Protein AF-A0A1G3CN08-F1 (afdb_monomer_lite)

pLDDT: mean 88.94, std 15.54, range [33.72, 98.69]

Radius of gyration: 19.72 Å; chains: 1; bounding box: 43×50×60 Å

Foldseek 3Di:
DCLVVCNVVVVVVVCVVVPAQEDEAEAPQQADLRLPPLVRGDDPVSVVSLVVVQVVQCPDPRHHHYHYVQVCLALNHQNQQFLPPDWDQDPQQFIGSYPRGQEGQDGCVVDPPVVSSVSQCPDPVRVDGHRHHLSNDPVSCVQAPVLDDSPDDTNDYPVCSVVSVPDPPPPPPPPDD

Secondary structure (DSSP, 8-state):
-TTTTTHHHHHHHHHHHTT-SEEEE------GGGTT--TTSPPHHHHHHHHHHHHHHHTSSS--EEEEHHHHTSTTS----BTTTB-EE-TT-BEESSTT--EES-BTTTS-HHHHHHHHHHSTTTSS--SS-GGG-HHHHHHHTTTS-TTPPSSEEHHHHTTTTSTTSSSSSS---

Structure (mmCIF, N/CA/C/O backbone):
data_AF-A0A1G3CN08-F1
#
_entry.id   AF-A0A1G3CN08-F1
#
loop_
_atom_site.group_PDB
_atom_site.id
_atom_site.type_symbol
_atom_site.label_atom_id
_atom_site.label_alt_id
_atom_site.label_comp_id
_atom_site.label_asym_id
_atom_site.label_entity_id
_atom_site.label_seq_id
_atom_site.pdbx_PDB_ins_code
_atom_site.Cartn_x
_atom_site.Cartn_y
_atom_site.Cartn_z
_atom_site.occupancy
_atom_site.B_iso_or_equiv
_atom_site.auth_seq_id
_atom_site.auth_comp_id
_atom_site.auth_asym_id
_atom_site.auth_atom_id
_atom_site.pdbx_PDB_model_num
ATOM 1 N N . MET A 1 1 ? -10.269 14.648 7.811 1.00 64.75 1 MET A N 1
ATOM 2 C CA . MET A 1 1 ? -10.076 13.186 7.665 1.00 64.75 1 MET A CA 1
ATOM 3 C C . MET A 1 1 ? -11.135 12.468 8.496 1.00 64.75 1 MET A C 1
ATOM 5 O O . MET A 1 1 ? -11.431 12.978 9.567 1.00 64.75 1 MET A O 1
ATOM 9 N N . SER A 1 2 ? -11.737 11.365 8.028 1.00 76.12 2 SER A N 1
ATOM 10 C CA . SER A 1 2 ? -12.923 10.739 8.666 1.00 76.12 2 SER A CA 1
ATOM 11 C C . SER A 1 2 ? -12.720 10.298 10.120 1.00 76.12 2 SER A C 1
ATOM 13 O O . SER A 1 2 ? -13.678 10.275 10.886 1.00 76.12 2 SER A O 1
ATOM 15 N N . ILE A 1 3 ? -11.479 9.987 10.504 1.00 85.19 3 ILE A N 1
ATOM 16 C CA . ILE A 1 3 ? -11.111 9.668 11.888 1.00 85.19 3 ILE A CA 1
ATOM 17 C C . ILE A 1 3 ? -11.282 10.879 12.821 1.00 85.19 3 ILE A C 1
ATOM 19 O O . ILE A 1 3 ? -11.894 10.765 13.874 1.00 85.19 3 ILE A O 1
ATOM 23 N N . LYS A 1 4 ? -10.896 12.079 12.364 1.00 83.81 4 LYS A N 1
ATOM 24 C CA . LYS A 1 4 ? -10.997 13.336 13.128 1.00 83.81 4 LYS A CA 1
ATOM 25 C C . LYS A 1 4 ? -12.430 13.834 13.319 1.00 83.81 4 LYS A C 1
ATOM 27 O O . LYS A 1 4 ? -12.660 14.739 14.107 1.00 83.81 4 LYS A O 1
ATOM 32 N N . THR A 1 5 ? -13.381 13.304 12.551 1.00 88.88 5 THR A N 1
ATOM 33 C CA . THR A 1 5 ? -14.785 13.742 12.571 1.00 88.88 5 THR A CA 1
ATOM 34 C C . THR A 1 5 ? -15.713 12.733 13.247 1.00 88.88 5 THR A C 1
ATOM 36 O O . THR A 1 5 ? -16.928 12.861 13.123 1.00 88.88 5 THR A O 1
ATOM 39 N N . GLY A 1 6 ? -15.170 11.696 13.901 1.00 89.19 6 GLY A N 1
ATOM 40 C CA . GLY A 1 6 ? -15.951 10.649 14.580 1.00 89.19 6 GLY A CA 1
ATOM 41 C C . GLY A 1 6 ? -16.729 9.717 13.640 1.00 89.19 6 GLY A C 1
ATOM 42 O O . GLY A 1 6 ? -17.421 8.803 14.085 1.00 89.19 6 GLY A O 1
ATOM 43 N N . LYS A 1 7 ? -16.616 9.900 12.315 1.00 93.12 7 LYS A N 1
ATOM 44 C CA . LYS A 1 7 ? -17.352 9.091 11.328 1.00 93.12 7 LYS A CA 1
ATOM 45 C C . LYS A 1 7 ? -16.931 7.623 11.353 1.00 93.12 7 LYS A C 1
ATOM 47 O O . LYS A 1 7 ? -17.771 6.761 11.124 1.00 93.12 7 LYS A O 1
ATOM 52 N N . VAL A 1 8 ? -15.656 7.347 11.641 1.00 93.62 8 VAL A N 1
ATOM 53 C CA . VAL A 1 8 ? -15.143 5.975 11.787 1.00 93.62 8 VAL A CA 1
ATOM 54 C C . VAL A 1 8 ? -15.870 5.254 12.919 1.00 93.62 8 VAL A C 1
ATOM 56 O O . VAL A 1 8 ? -16.425 4.186 12.700 1.00 93.62 8 VAL A O 1
ATOM 59 N N . GLU A 1 9 ? -15.949 5.856 14.105 1.00 92.94 9 GLU A N 1
ATOM 60 C CA . GLU A 1 9 ? -16.604 5.236 15.262 1.00 92.94 9 GLU A CA 1
ATOM 61 C C . GLU A 1 9 ? -18.102 5.024 15.034 1.00 92.94 9 GLU A C 1
ATOM 63 O O . GLU A 1 9 ? -18.637 3.993 15.434 1.00 92.94 9 GLU A O 1
ATOM 68 N N . LYS A 1 10 ? -18.767 5.957 14.336 1.00 95.19 10 LYS A N 1
ATOM 69 C CA . LYS A 1 10 ? -20.171 5.794 13.938 1.00 95.19 10 LYS A CA 1
ATOM 70 C C . LYS A 1 10 ? -20.372 4.567 13.042 1.00 95.19 10 LYS A C 1
ATOM 72 O O . LYS A 1 10 ? -21.327 3.828 13.251 1.00 95.19 10 LYS A O 1
ATOM 77 N N . LEU A 1 11 ? -19.487 4.341 12.067 1.00 95.56 11 LEU A N 1
ATOM 78 C CA . LEU A 1 11 ? -19.548 3.160 11.196 1.00 95.56 11 LEU A CA 1
ATOM 79 C C . LEU A 1 11 ? -19.259 1.867 11.962 1.00 95.56 11 LEU A C 1
ATOM 81 O O . LEU A 1 11 ? -19.950 0.877 11.751 1.00 95.56 11 LEU A O 1
ATOM 85 N N . LEU A 1 12 ? -18.287 1.884 12.877 1.00 95.12 12 LEU A N 1
ATOM 86 C CA . LEU A 1 12 ? -17.979 0.722 13.713 1.00 95.12 12 LEU A CA 1
ATOM 87 C C . LEU A 1 12 ? -19.146 0.351 14.634 1.00 95.12 12 LEU A C 1
ATOM 89 O O . LEU A 1 12 ? -19.451 -0.828 14.777 1.00 95.12 12 LEU A O 1
ATOM 93 N N . LYS A 1 13 ? -19.849 1.343 15.190 1.00 94.19 13 LYS A N 1
ATOM 94 C CA . LYS A 1 13 ? -21.062 1.105 15.977 1.00 94.19 13 LYS A CA 1
ATOM 95 C C . LYS A 1 13 ? -22.151 0.431 15.139 1.00 94.19 13 LYS A C 1
ATOM 97 O O . LYS A 1 13 ? -22.715 -0.560 15.580 1.00 94.19 13 LYS A O 1
ATOM 102 N N . ILE A 1 14 ? -22.392 0.923 13.920 1.00 96.19 14 ILE A N 1
ATOM 103 C CA . ILE A 1 14 ? -23.353 0.302 12.994 1.00 96.19 14 ILE A CA 1
ATOM 104 C C . ILE A 1 14 ? -22.946 -1.145 12.691 1.00 96.19 14 ILE A C 1
ATOM 106 O O . ILE A 1 14 ? -23.784 -2.035 12.751 1.00 96.19 14 ILE A O 1
ATOM 110 N N . ALA A 1 15 ? -21.668 -1.403 12.399 1.00 95.69 15 ALA A N 1
ATOM 111 C CA . ALA A 1 15 ? -21.188 -2.759 12.131 1.00 95.69 15 ALA A CA 1
ATOM 112 C C . ALA A 1 15 ? -21.399 -3.695 13.337 1.00 95.69 15 ALA A C 1
ATOM 114 O O . ALA A 1 15 ? -21.879 -4.813 13.172 1.00 95.69 15 ALA A O 1
ATOM 115 N N . GLN A 1 16 ? -21.127 -3.220 14.554 1.00 93.81 16 GLN A N 1
ATOM 116 C CA . GLN A 1 16 ? -21.365 -3.995 15.772 1.00 93.81 16 GLN A CA 1
ATOM 117 C C . GLN A 1 16 ? -22.862 -4.282 15.984 1.00 93.81 16 GLN A C 1
ATOM 119 O O . GLN A 1 16 ? -23.228 -5.416 16.278 1.00 93.81 16 GLN A O 1
ATOM 124 N N . GLU A 1 17 ? -23.735 -3.288 15.784 1.00 94.81 17 GLU A N 1
ATOM 125 C CA . GLU A 1 17 ? -25.197 -3.436 15.896 1.00 94.81 17 GLU A CA 1
ATOM 126 C C . GLU A 1 17 ? -25.780 -4.407 14.858 1.00 94.81 17 GLU A C 1
ATOM 128 O O . GLU A 1 17 ? -26.762 -5.089 15.135 1.00 94.81 17 GLU A O 1
ATOM 133 N N . GLN A 1 18 ? -25.168 -4.492 13.675 1.00 96.25 18 GLN A N 1
ATOM 134 C CA . GLN A 1 18 ? -25.555 -5.421 12.609 1.00 96.25 18 GLN A CA 1
ATOM 135 C C . GLN A 1 18 ? -24.929 -6.820 12.766 1.00 96.25 18 GLN A C 1
ATOM 137 O O . GLN A 1 18 ? -25.153 -7.686 11.924 1.00 96.25 18 GLN A O 1
ATOM 142 N N . GLY A 1 19 ? -24.146 -7.058 13.824 1.00 94.69 19 GLY A N 1
ATOM 143 C CA . GLY A 1 19 ? -23.573 -8.371 14.120 1.00 94.69 19 GLY A CA 1
ATOM 144 C C . GLY A 1 19 ? -22.368 -8.759 13.258 1.00 94.69 19 GLY A C 1
ATOM 145 O O . GLY A 1 19 ? -22.083 -9.948 13.116 1.00 94.69 19 GLY A O 1
ATOM 146 N N . PHE A 1 20 ? -21.643 -7.794 12.681 1.00 95.56 20 PHE A N 1
ATOM 147 C CA . PHE A 1 20 ? -20.389 -8.090 11.984 1.00 95.56 20 PHE A CA 1
ATOM 148 C C . PHE A 1 20 ? -19.345 -8.635 12.967 1.00 95.56 20 PHE A C 1
ATOM 150 O O . PHE A 1 20 ? -19.137 -8.081 14.045 1.00 95.56 20 PHE A O 1
ATOM 157 N N . SER A 1 21 ? -18.646 -9.701 12.575 1.00 93.19 21 SER A N 1
ATOM 158 C CA . SER A 1 21 ? -17.558 -10.269 13.383 1.00 93.19 21 SER A CA 1
ATOM 159 C C . SER A 1 21 ? -16.271 -9.445 13.289 1.00 93.19 21 SER A C 1
ATOM 161 O O . SER A 1 21 ? -15.501 -9.388 14.247 1.00 93.19 21 SER A O 1
ATOM 163 N N . GLU A 1 22 ? -16.039 -8.796 12.144 1.00 95.12 22 GLU A N 1
ATOM 164 C CA . GLU A 1 22 ? -14.821 -8.038 11.872 1.00 95.12 22 GLU A CA 1
ATOM 165 C C . GLU A 1 22 ? -15.073 -6.841 10.943 1.00 95.12 22 GLU A C 1
ATOM 167 O O . GLU A 1 22 ? -15.882 -6.904 10.017 1.00 95.12 22 GLU A O 1
ATOM 172 N N . VAL A 1 23 ? -14.317 -5.763 11.162 1.00 96.44 23 VAL A N 1
ATOM 173 C CA . VAL A 1 23 ? -14.146 -4.641 10.241 1.00 96.44 23 VAL A CA 1
ATOM 174 C C . VAL A 1 23 ? -12.657 -4.425 9.962 1.00 96.44 23 VAL A C 1
ATOM 176 O O . VAL A 1 23 ? -11.877 -4.114 10.865 1.00 96.44 23 VAL A O 1
ATOM 179 N N . THR A 1 24 ? -12.270 -4.506 8.686 1.00 95.75 24 THR A N 1
ATOM 180 C CA . THR A 1 24 ? -10.945 -4.076 8.220 1.00 95.75 24 THR A CA 1
ATOM 181 C C . THR A 1 24 ? -10.996 -2.621 7.748 1.00 95.75 24 THR A C 1
ATOM 183 O O . THR A 1 24 ? -11.849 -2.239 6.947 1.00 95.75 24 THR A O 1
ATOM 186 N N . ILE A 1 25 ? -10.061 -1.799 8.225 1.00 94.56 25 ILE A N 1
ATOM 187 C CA . ILE A 1 25 ? -9.937 -0.382 7.878 1.00 94.56 25 ILE A CA 1
ATOM 188 C C . ILE A 1 25 ? -8.673 -0.182 7.046 1.00 94.56 25 ILE A C 1
ATOM 190 O O . ILE A 1 25 ? -7.554 -0.372 7.530 1.00 94.56 25 ILE A O 1
ATOM 194 N N . PHE A 1 26 ? -8.862 0.249 5.800 1.00 92.69 26 PHE A N 1
ATOM 195 C CA . PHE A 1 26 ? -7.774 0.611 4.899 1.00 92.69 26 PHE A CA 1
ATOM 196 C C . PHE A 1 26 ? -7.414 2.091 5.008 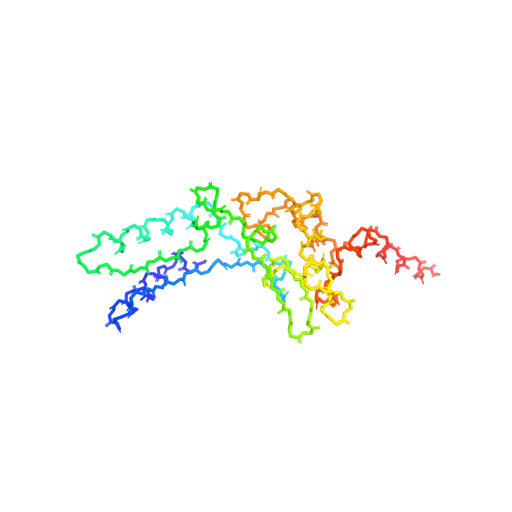1.00 92.69 26 PHE A C 1
ATOM 198 O O . PHE A 1 26 ? -8.273 2.969 5.131 1.00 92.69 26 PHE A O 1
ATOM 205 N N . ASP A 1 27 ? -6.116 2.359 4.914 1.00 91.12 27 ASP A N 1
ATOM 206 C CA . ASP A 1 27 ? -5.584 3.709 4.803 1.00 91.12 27 ASP A CA 1
ATOM 207 C C . ASP A 1 27 ? -5.960 4.326 3.452 1.00 91.12 27 ASP A C 1
ATOM 209 O O . ASP A 1 27 ? -6.138 3.634 2.449 1.00 91.12 27 ASP A O 1
ATOM 213 N N . CYS A 1 28 ? -5.980 5.657 3.389 1.00 90.94 28 CYS A N 1
ATOM 214 C CA . CYS A 1 28 ? -6.007 6.343 2.104 1.00 90.94 28 CYS A CA 1
ATOM 215 C C . CYS A 1 28 ? -4.601 6.303 1.485 1.00 90.94 28 CYS A C 1
ATOM 217 O O . CYS A 1 28 ? -3.762 7.163 1.758 1.00 90.94 28 CYS A O 1
ATOM 219 N N . ILE A 1 29 ? -4.331 5.261 0.696 1.00 94.31 29 ILE A N 1
ATOM 220 C CA . ILE A 1 29 ? -3.055 5.072 -0.000 1.00 94.31 29 ILE A CA 1
ATOM 221 C C . ILE A 1 29 ? -3.102 5.810 -1.349 1.00 94.31 29 ILE A C 1
ATOM 223 O O . ILE A 1 29 ? -3.959 5.483 -2.179 1.00 94.31 29 ILE A O 1
ATOM 227 N N . PRO A 1 30 ? -2.193 6.773 -1.614 1.00 95.12 30 PRO A N 1
ATOM 228 C CA . PRO A 1 30 ? -2.158 7.476 -2.892 1.00 95.12 30 PRO A CA 1
ATOM 229 C C . PRO A 1 30 ? -1.923 6.518 -4.058 1.00 95.12 30 PRO A C 1
ATOM 231 O O . PRO A 1 30 ? -0.854 5.924 -4.188 1.00 95.12 30 PRO A O 1
ATOM 234 N N . SER A 1 31 ? -2.945 6.350 -4.890 1.00 94.44 31 SER A N 1
ATOM 235 C CA . SER A 1 31 ? -2.973 5.385 -5.990 1.00 94.44 31 SER A CA 1
ATOM 236 C C . SER A 1 31 ? -4.002 5.803 -7.049 1.00 94.44 31 SER A C 1
ATOM 238 O O . SER A 1 31 ? -4.846 6.675 -6.812 1.00 94.44 31 SER A O 1
ATOM 240 N N . GLY A 1 32 ? -3.917 5.217 -8.248 1.00 92.25 32 GLY A N 1
ATOM 241 C CA . GLY A 1 32 ? -4.837 5.502 -9.355 1.00 92.25 32 GLY A CA 1
ATOM 242 C C . GLY A 1 32 ? -4.909 6.994 -9.711 1.00 92.25 32 GLY A C 1
ATOM 243 O O . GLY A 1 32 ? -3.892 7.677 -9.784 1.00 92.25 32 GLY A O 1
ATOM 244 N N . ARG A 1 33 ? -6.123 7.535 -9.884 1.00 92.06 33 ARG A N 1
ATOM 245 C CA . ARG A 1 33 ? -6.338 8.972 -10.183 1.00 92.06 33 ARG A CA 1
ATOM 246 C C . ARG A 1 33 ? -5.851 9.918 -9.076 1.00 92.06 33 ARG A C 1
ATOM 248 O O . ARG A 1 33 ? -5.702 11.109 -9.312 1.00 92.06 33 ARG A O 1
ATOM 255 N N . PHE A 1 34 ? -5.615 9.389 -7.880 1.00 92.06 34 PHE A N 1
ATOM 256 C CA . PHE A 1 34 ? -5.163 10.114 -6.696 1.00 92.06 34 PHE A CA 1
ATOM 257 C C . PHE A 1 34 ? -3.664 9.858 -6.407 1.00 92.06 34 PHE A C 1
ATOM 259 O O . PHE A 1 34 ? -3.149 10.246 -5.366 1.00 92.06 34 PHE A O 1
ATOM 266 N N . LEU A 1 35 ? -2.919 9.238 -7.335 1.00 94.94 35 LEU A N 1
ATOM 267 C CA . LEU A 1 35 ? -1.527 8.800 -7.135 1.00 94.94 35 LEU A CA 1
ATOM 268 C C . LEU A 1 35 ? -0.569 9.899 -6.635 1.00 94.94 35 LEU A C 1
ATOM 270 O O . LEU A 1 35 ? 0.323 9.625 -5.824 1.00 94.94 35 LEU A O 1
ATOM 274 N N . LYS A 1 36 ? -0.743 11.132 -7.122 1.00 94.00 36 LYS A N 1
ATOM 275 C CA . LYS A 1 36 ? 0.112 12.288 -6.800 1.00 94.00 36 LYS A CA 1
ATOM 276 C C . LYS A 1 36 ? -0.363 13.091 -5.587 1.00 94.00 36 LYS A C 1
ATOM 278 O O . LYS A 1 36 ? 0.390 13.920 -5.091 1.00 94.00 36 LYS A O 1
ATOM 283 N N . ASP A 1 37 ? -1.583 12.869 -5.110 1.00 94.62 37 ASP A N 1
ATOM 284 C CA . ASP A 1 37 ? -2.116 13.604 -3.968 1.00 94.62 37 ASP A CA 1
ATOM 285 C C . ASP A 1 37 ? -1.799 12.841 -2.675 1.00 94.62 37 ASP A C 1
ATOM 287 O O . ASP A 1 37 ? -2.299 11.752 -2.410 1.00 94.62 37 ASP A O 1
ATOM 291 N N . THR A 1 38 ? -0.923 13.414 -1.855 1.00 94.75 38 THR A N 1
ATOM 292 C CA . THR A 1 38 ? -0.513 12.845 -0.565 1.00 94.75 38 THR A CA 1
ATOM 293 C C . THR A 1 38 ? -1.231 13.488 0.620 1.00 94.75 38 THR A C 1
ATOM 295 O O . THR A 1 38 ? -0.975 13.111 1.763 1.00 94.75 38 THR A O 1
ATOM 298 N N . SER A 1 39 ? -2.154 14.429 0.387 1.00 93.81 39 SER A N 1
ATOM 299 C CA . SER A 1 39 ? -2.828 15.216 1.435 1.00 93.81 39 SER A CA 1
ATOM 300 C C . SER A 1 39 ? -3.692 14.379 2.382 1.00 93.81 39 SER A C 1
ATOM 302 O O . SER A 1 39 ? -4.082 14.843 3.454 1.00 93.81 39 SER A O 1
ATOM 304 N N . LYS A 1 40 ? -4.019 13.144 1.983 1.00 91.75 40 LYS A N 1
ATOM 305 C CA . LYS A 1 40 ? -4.856 12.207 2.746 1.00 91.75 40 LYS A CA 1
ATOM 306 C C . LYS A 1 40 ? -4.069 11.081 3.406 1.00 91.75 40 LYS A C 1
ATOM 308 O O . LYS A 1 40 ? -4.688 10.239 4.054 1.00 91.75 40 LYS A O 1
ATOM 313 N N . ILE A 1 41 ? -2.742 11.058 3.272 1.00 93.31 41 ILE A N 1
ATOM 314 C CA . ILE A 1 41 ? -1.917 10.129 4.044 1.00 93.31 41 ILE A CA 1
ATOM 315 C C . ILE A 1 41 ? -2.134 10.432 5.529 1.00 93.31 41 ILE A C 1
ATOM 317 O O . ILE A 1 41 ? -2.095 11.587 5.955 1.00 93.31 41 ILE A O 1
ATOM 321 N N . LEU A 1 42 ? -2.372 9.385 6.321 1.00 92.31 42 LEU A N 1
ATOM 322 C CA . LEU A 1 42 ? -2.558 9.511 7.764 1.00 92.31 42 LEU A CA 1
ATOM 323 C C . LEU A 1 42 ? -1.350 10.204 8.402 1.00 92.31 42 LEU A C 1
ATOM 325 O O . LEU A 1 42 ? -0.199 9.920 8.057 1.00 92.31 42 LEU A O 1
ATOM 329 N N . THR A 1 43 ? -1.595 11.047 9.398 1.00 92.06 43 TH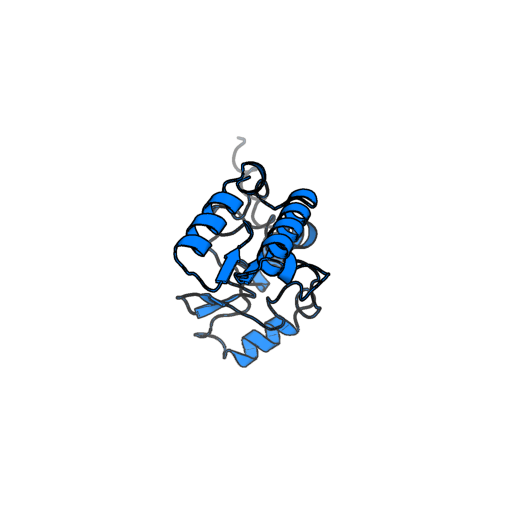R A N 1
ATOM 330 C CA . THR A 1 43 ? -0.539 11.564 10.278 1.00 92.06 43 THR A CA 1
ATOM 331 C C . THR A 1 43 ? -0.189 10.545 11.368 1.00 92.06 43 THR A C 1
ATOM 333 O O . THR A 1 43 ? -0.849 9.513 11.526 1.00 92.06 43 THR A O 1
ATOM 336 N N . ALA A 1 44 ? 0.872 10.799 12.138 1.00 90.19 44 ALA A N 1
ATOM 337 C CA . ALA A 1 44 ? 1.185 9.978 13.309 1.00 90.19 44 ALA A CA 1
ATOM 338 C C . ALA A 1 44 ? 0.052 10.014 14.351 1.00 90.19 44 ALA A C 1
ATOM 340 O O . ALA A 1 44 ? -0.240 8.997 14.974 1.00 90.19 44 ALA A O 1
ATOM 341 N N . GLU A 1 45 ? -0.612 11.163 14.494 1.00 92.25 45 GLU A N 1
ATOM 342 C CA . GLU A 1 45 ? -1.722 11.334 15.430 1.00 92.25 45 GLU A CA 1
ATOM 343 C C . GLU A 1 45 ? -2.966 10.561 14.987 1.00 92.25 45 GLU A C 1
ATOM 345 O O . GLU A 1 45 ? -3.565 9.847 15.786 1.00 92.25 45 GLU A O 1
ATOM 350 N N . ASP A 1 46 ? -3.287 10.584 13.689 1.00 92.75 46 ASP A N 1
ATOM 351 C CA . ASP A 1 46 ? -4.393 9.781 13.157 1.00 92.75 46 ASP A CA 1
ATOM 352 C C . ASP A 1 46 ? -4.176 8.278 13.422 1.00 92.75 46 ASP A C 1
ATOM 354 O O . ASP A 1 46 ? -5.100 7.568 13.816 1.00 92.75 46 ASP A O 1
ATOM 358 N N . ARG A 1 47 ? -2.936 7.784 13.269 1.00 91.31 47 ARG A N 1
ATOM 359 C CA . ARG A 1 47 ? -2.595 6.379 13.566 1.00 91.31 47 ARG A CA 1
ATOM 360 C C . ARG A 1 47 ? -2.740 6.043 15.050 1.00 91.31 47 ARG A C 1
ATOM 362 O O . ARG A 1 47 ? -3.194 4.948 15.374 1.00 91.31 47 ARG A O 1
ATOM 369 N N . LYS A 1 48 ? -2.391 6.963 15.957 1.00 91.69 48 LYS A N 1
ATOM 370 C CA . LYS A 1 48 ? -2.622 6.777 17.400 1.00 91.69 48 LYS A CA 1
ATOM 371 C C . LYS A 1 48 ? -4.111 6.677 17.723 1.00 91.69 48 LYS A C 1
ATOM 373 O O . LYS A 1 48 ? -4.489 5.816 18.509 1.00 91.69 48 LYS A O 1
ATOM 378 N N . GLN A 1 49 ? -4.951 7.495 17.087 1.00 92.94 49 GLN A N 1
ATOM 379 C CA . GLN A 1 49 ? -6.405 7.417 17.263 1.00 92.94 49 GLN A CA 1
ATOM 380 C C . GLN A 1 49 ? -6.953 6.053 16.828 1.00 92.94 49 GLN A C 1
ATOM 382 O O . GLN A 1 49 ? -7.736 5.454 17.563 1.00 92.94 49 GLN A O 1
ATOM 387 N N . PHE A 1 50 ? -6.483 5.510 15.699 1.00 93.38 50 PHE A N 1
ATOM 388 C CA . PHE A 1 50 ? -6.847 4.153 15.281 1.00 93.38 50 PHE A CA 1
ATOM 389 C C . PHE A 1 50 ? -6.413 3.080 16.282 1.00 93.38 50 PHE A C 1
ATOM 391 O O . PHE A 1 50 ? -7.215 2.208 16.589 1.00 93.38 50 PHE A O 1
ATOM 398 N N . ILE A 1 51 ? -5.201 3.162 16.846 1.00 92.00 51 ILE A N 1
ATOM 399 C CA . ILE A 1 51 ? -4.750 2.228 17.897 1.00 92.00 51 ILE A CA 1
ATOM 400 C C . ILE A 1 51 ? -5.702 2.268 19.098 1.00 92.00 51 ILE A C 1
ATOM 402 O O . ILE A 1 51 ? -6.116 1.221 19.594 1.00 92.00 51 ILE A O 1
ATOM 406 N N . THR A 1 52 ? -6.074 3.469 19.547 1.00 92.94 52 THR A N 1
ATOM 407 C CA . THR A 1 52 ? -6.996 3.646 20.674 1.00 92.94 52 THR A CA 1
ATOM 408 C C . THR A 1 52 ? -8.371 3.047 20.382 1.00 92.94 52 THR A C 1
ATOM 410 O O . THR A 1 52 ? -8.914 2.342 21.231 1.00 92.94 52 THR A O 1
ATOM 413 N N . ILE A 1 53 ? -8.920 3.280 19.186 1.00 92.44 53 ILE A N 1
ATOM 414 C CA . ILE A 1 53 ? -10.218 2.728 18.775 1.00 92.44 53 ILE A CA 1
ATOM 415 C C . ILE A 1 53 ? -10.156 1.205 18.658 1.00 92.44 53 ILE A C 1
ATOM 417 O O . ILE A 1 53 ? -11.020 0.530 19.209 1.00 92.44 53 ILE A O 1
ATOM 421 N N . THR A 1 54 ? -9.138 0.652 17.995 1.00 92.12 54 THR A N 1
ATOM 422 C CA . THR A 1 54 ? -8.957 -0.800 17.865 1.00 92.12 54 THR A CA 1
ATOM 423 C C . THR A 1 54 ? -8.930 -1.465 19.238 1.00 92.12 54 THR A C 1
ATOM 425 O O . THR A 1 54 ? -9.725 -2.367 19.492 1.00 92.12 54 THR A O 1
ATOM 428 N N . ARG A 1 55 ? -8.105 -0.949 20.158 1.00 91.88 55 ARG A N 1
ATOM 429 C CA . ARG A 1 55 ? -8.018 -1.466 21.527 1.00 91.88 55 ARG A CA 1
ATOM 430 C C . ARG A 1 55 ? -9.363 -1.393 22.255 1.00 91.88 55 ARG A C 1
ATOM 432 O O . ARG A 1 55 ? -9.789 -2.382 22.836 1.00 91.88 55 ARG A O 1
ATOM 439 N N . LYS A 1 56 ? -10.064 -0.257 22.155 1.00 93.00 56 LYS A N 1
ATOM 440 C CA . LYS A 1 56 ? -11.387 -0.065 22.767 1.00 93.00 56 LYS A CA 1
ATOM 441 C C . LYS A 1 56 ? -12.381 -1.152 22.351 1.00 93.00 56 LYS A C 1
ATOM 443 O O . LYS A 1 56 ? -13.103 -1.629 23.212 1.00 93.00 56 LYS A O 1
ATOM 448 N N . TYR A 1 57 ? -12.448 -1.517 21.067 1.00 92.75 57 TYR A N 1
ATOM 449 C CA . TYR A 1 57 ? -13.378 -2.548 20.577 1.00 92.75 57 TYR A CA 1
ATOM 450 C C . TYR A 1 57 ? -12.944 -3.974 20.940 1.00 92.75 57 TYR A C 1
ATOM 452 O O . TYR A 1 57 ? -13.804 -4.817 21.182 1.00 92.75 57 TYR A O 1
ATOM 460 N N . HIS A 1 58 ? -11.638 -4.244 21.011 1.00 89.19 58 HIS A N 1
ATOM 461 C CA . HIS A 1 58 ? -11.113 -5.547 21.440 1.00 89.19 58 HIS A CA 1
ATOM 462 C C . HIS A 1 58 ? -11.313 -5.817 22.937 1.00 89.19 58 HIS A C 1
ATOM 464 O O . HIS A 1 58 ? -11.445 -6.970 23.326 1.00 89.19 58 HIS A O 1
ATOM 470 N N . GLU A 1 59 ? -11.363 -4.773 23.766 1.00 91.88 59 GLU A N 1
ATOM 471 C CA . GLU A 1 59 ? -11.545 -4.868 25.224 1.00 91.88 59 GLU A CA 1
ATOM 472 C C . GLU A 1 59 ? -13.027 -4.857 25.667 1.00 91.88 59 GLU A C 1
ATOM 474 O O . GLU A 1 59 ? -13.314 -4.904 26.862 1.00 91.88 59 GLU A O 1
ATOM 479 N N . MET A 1 60 ? 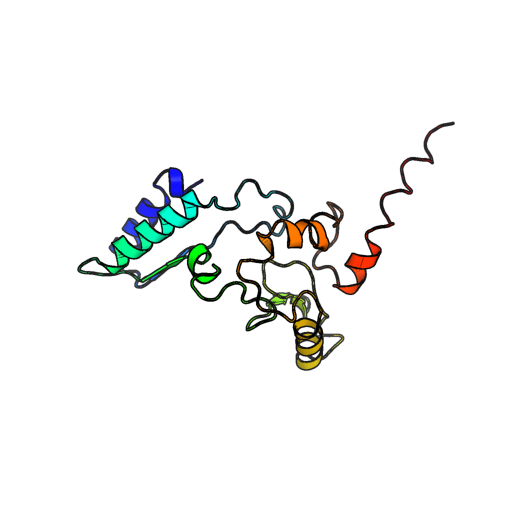-13.991 -4.782 24.737 1.00 89.69 60 MET A N 1
ATOM 480 C CA . MET A 1 60 ? -15.424 -4.825 25.072 1.00 89.69 60 MET A CA 1
ATOM 481 C C . MET A 1 60 ? -15.884 -6.235 25.466 1.00 89.69 60 MET A C 1
ATOM 483 O O . MET A 1 60 ? -15.371 -7.225 24.958 1.00 89.69 60 MET A O 1
ATOM 487 N N . ASN A 1 61 ? -16.951 -6.323 26.272 1.00 84.88 61 ASN A N 1
ATOM 488 C CA . ASN A 1 61 ? -17.583 -7.602 26.644 1.00 84.88 61 ASN A CA 1
ATOM 489 C C . ASN A 1 61 ? -18.051 -8.427 25.430 1.00 84.88 61 ASN A C 1
ATOM 491 O O . ASN A 1 61 ? -18.042 -9.652 25.480 1.00 84.88 61 ASN A O 1
ATOM 495 N N . HIS A 1 62 ? -18.462 -7.753 24.351 1.00 82.81 62 HIS A N 1
ATOM 496 C CA . HIS A 1 62 ? -18.779 -8.366 23.061 1.00 82.81 62 HIS A CA 1
ATOM 497 C C . HIS A 1 62 ? -17.831 -7.798 21.990 1.00 82.81 62 HIS A C 1
ATOM 499 O O . HIS A 1 62 ? -18.185 -6.828 21.301 1.00 82.81 62 HIS A O 1
ATOM 505 N N . PRO A 1 63 ? -16.600 -8.330 21.889 1.00 87.25 63 PRO A N 1
ATOM 506 C CA . PRO A 1 63 ? -15.579 -7.757 21.028 1.00 87.25 63 PRO A CA 1
ATOM 507 C C . PRO A 1 63 ? -15.915 -7.974 19.548 1.00 87.25 63 PRO A C 1
ATOM 509 O O . PRO A 1 63 ? -16.451 -9.007 19.155 1.00 87.25 63 PRO A O 1
ATOM 512 N N . MET A 1 64 ? -15.568 -6.987 18.724 1.00 93.50 64 MET A N 1
ATOM 513 C CA . MET A 1 64 ? -15.590 -7.074 17.260 1.00 93.50 64 MET A CA 1
ATOM 514 C C . MET A 1 64 ? -14.159 -6.899 16.758 1.00 93.50 64 MET A C 1
ATOM 516 O O . MET A 1 64 ? -13.439 -6.014 17.228 1.00 93.50 64 MET A O 1
ATOM 520 N N . GLY A 1 65 ? -13.728 -7.733 15.813 1.00 93.44 65 GLY A N 1
ATOM 521 C CA . GLY A 1 65 ? -12.386 -7.644 15.251 1.00 93.44 65 GLY A CA 1
ATOM 522 C C . GLY A 1 65 ? -12.196 -6.326 14.504 1.00 93.44 65 GLY A C 1
ATOM 523 O O . GLY A 1 65 ? -12.888 -6.068 13.527 1.00 93.44 65 GLY A O 1
ATOM 524 N N . ILE A 1 66 ? -11.269 -5.475 14.947 1.00 94.81 66 ILE A N 1
ATOM 525 C CA . ILE A 1 66 ? -10.883 -4.269 14.206 1.00 94.81 66 ILE A CA 1
ATOM 526 C C . ILE A 1 66 ? -9.473 -4.439 13.643 1.00 94.81 66 ILE A C 1
ATOM 528 O O . ILE A 1 66 ? -8.491 -4.358 14.383 1.00 94.81 66 ILE A O 1
ATOM 532 N N . ASN A 1 67 ? -9.374 -4.603 12.325 1.00 93.75 67 ASN A N 1
ATOM 533 C CA . ASN A 1 67 ? -8.108 -4.758 11.614 1.00 93.75 67 ASN A CA 1
ATOM 534 C C . ASN A 1 67 ? -7.735 -3.469 10.877 1.00 93.75 67 ASN A C 1
ATOM 536 O O . ASN A 1 67 ? -8.180 -3.200 9.765 1.00 93.75 67 ASN A O 1
ATOM 540 N N . CYS A 1 68 ? -6.900 -2.640 11.501 1.00 93.50 68 CYS A N 1
ATOM 541 C CA . CYS A 1 68 ? -6.414 -1.404 10.887 1.00 93.50 68 CYS A CA 1
ATOM 542 C C . CYS A 1 68 ? -5.128 -1.659 10.095 1.00 93.50 68 CYS A C 1
ATOM 544 O O . CYS A 1 68 ? -4.068 -1.912 10.678 1.00 93.50 68 CYS A O 1
ATOM 546 N N . MET A 1 69 ? -5.185 -1.501 8.771 1.00 93.00 69 MET A N 1
ATOM 547 C CA . MET A 1 69 ? -4.025 -1.716 7.900 1.00 93.00 69 MET A CA 1
ATOM 548 C C . MET A 1 69 ? -2.880 -0.732 8.178 1.00 93.00 69 MET A C 1
ATOM 550 O O . MET A 1 69 ? -1.718 -1.114 8.067 1.00 93.00 69 MET A O 1
ATOM 554 N N . SER A 1 70 ? -3.161 0.484 8.663 1.00 88.69 70 SER A N 1
ATOM 555 C CA . SER A 1 70 ? -2.132 1.433 9.141 1.00 88.69 70 SER A CA 1
ATOM 556 C C . SER A 1 70 ? -1.308 0.916 10.313 1.00 88.69 70 SER A C 1
ATOM 558 O O . SER A 1 70 ? -0.175 1.364 10.494 1.00 88.69 70 SER A O 1
ATOM 560 N N . ILE A 1 71 ? -1.871 0.027 11.136 1.00 90.44 71 ILE A N 1
ATOM 561 C CA . ILE A 1 71 ? -1.183 -0.589 12.275 1.00 90.44 71 ILE A CA 1
ATOM 562 C C . ILE A 1 71 ? -0.439 -1.834 11.795 1.00 90.44 71 ILE A C 1
ATOM 564 O O . ILE A 1 71 ? 0.749 -1.992 12.077 1.00 90.44 71 ILE A O 1
ATOM 568 N N . ILE A 1 72 ? -1.114 -2.686 11.022 1.00 91.69 72 ILE A N 1
ATOM 569 C CA . ILE A 1 72 ? -0.561 -3.939 10.496 1.00 91.69 72 ILE A CA 1
ATOM 570 C C . ILE A 1 72 ? 0.645 -3.671 9.580 1.00 91.69 72 ILE A C 1
ATOM 572 O O . ILE A 1 72 ? 1.701 -4.291 9.728 1.00 91.69 72 ILE A O 1
ATOM 576 N N . ASN A 1 73 ? 0.539 -2.680 8.690 1.00 92.25 73 ASN A N 1
ATOM 577 C CA . ASN A 1 73 ? 1.627 -2.252 7.811 1.00 92.25 73 ASN A CA 1
ATOM 578 C C . ASN A 1 73 ? 2.593 -1.256 8.466 1.00 92.25 73 ASN A C 1
ATOM 580 O O . ASN A 1 73 ? 3.311 -0.548 7.759 1.00 92.25 73 ASN A O 1
ATOM 584 N N . SER A 1 74 ? 2.622 -1.180 9.798 1.00 90.00 74 SER A N 1
ATOM 585 C CA . SER A 1 74 ? 3.571 -0.350 10.542 1.00 90.00 74 SER A CA 1
ATOM 586 C C . SER A 1 74 ? 4.815 -1.140 10.973 1.00 90.00 74 SER A C 1
ATOM 588 O O . SER A 1 74 ? 4.783 -2.375 11.007 1.00 90.00 74 SER A O 1
ATOM 590 N N . PRO A 1 75 ? 5.884 -0.451 11.423 1.00 87.75 75 PRO A N 1
ATOM 591 C CA . PRO A 1 75 ? 7.094 -1.110 11.908 1.00 87.75 75 PRO A CA 1
ATOM 592 C C . PRO A 1 75 ? 6.851 -1.955 13.166 1.00 87.75 75 PRO A C 1
ATOM 594 O O . PRO A 1 75 ? 7.682 -2.789 13.509 1.00 87.75 75 PRO A O 1
ATOM 597 N N . ARG A 1 76 ? 5.727 -1.729 13.864 1.00 85.25 76 ARG A N 1
ATOM 598 C CA . ARG A 1 76 ? 5.362 -2.440 15.096 1.00 85.25 76 ARG A CA 1
ATOM 599 C C . ARG A 1 76 ? 4.838 -3.850 14.842 1.00 85.25 76 ARG A C 1
ATOM 601 O O . ARG A 1 76 ? 4.821 -4.644 15.773 1.00 85.25 76 ARG A O 1
ATOM 608 N N . VAL A 1 77 ? 4.372 -4.132 13.624 1.00 88.50 77 VAL A N 1
ATOM 609 C CA . VAL A 1 77 ? 3.740 -5.410 13.277 1.00 88.50 77 VAL A CA 1
ATOM 610 C C . VAL A 1 77 ? 4.466 -6.011 12.072 1.00 88.50 77 VAL A C 1
ATOM 612 O O . VAL A 1 77 ? 5.619 -6.424 12.209 1.00 88.50 77 VAL A O 1
ATOM 615 N N . VAL A 1 78 ? 3.856 -6.044 10.882 1.00 91.19 78 VAL A N 1
ATOM 616 C CA . VAL A 1 78 ? 4.457 -6.710 9.716 1.00 91.19 78 VAL A CA 1
ATOM 617 C C . VAL A 1 78 ? 5.246 -5.738 8.843 1.00 91.19 78 VAL A C 1
ATOM 619 O O . VAL A 1 78 ? 6.369 -6.047 8.435 1.00 91.19 78 VAL A O 1
ATOM 622 N N . GLY A 1 79 ? 4.720 -4.536 8.613 1.00 93.06 79 GLY A N 1
ATOM 623 C CA . GLY A 1 79 ? 5.254 -3.607 7.615 1.00 93.06 79 GLY A CA 1
ATOM 624 C C . GLY A 1 79 ? 4.681 -3.878 6.220 1.00 93.06 79 GLY A C 1
ATOM 625 O O . GLY A 1 79 ? 3.562 -4.372 6.082 1.00 93.06 79 GLY A O 1
ATOM 626 N N . CYS A 1 80 ? 5.417 -3.520 5.169 1.00 94.88 80 CYS A N 1
ATOM 627 C CA . CYS A 1 80 ? 4.973 -3.707 3.787 1.00 94.88 80 CYS A CA 1
ATOM 628 C C . CYS A 1 80 ? 4.937 -5.191 3.390 1.00 94.88 80 CYS A C 1
ATOM 630 O O . CYS A 1 80 ? 5.961 -5.867 3.477 1.00 94.88 80 CYS A O 1
ATOM 632 N N . TYR A 1 81 ? 3.807 -5.660 2.857 1.00 95.19 81 TYR A N 1
ATOM 633 C CA . TYR A 1 81 ? 3.686 -7.007 2.280 1.00 95.19 81 TYR A CA 1
ATOM 634 C C . TYR A 1 81 ? 4.231 -7.120 0.855 1.00 95.19 81 TYR A C 1
ATOM 636 O O . TYR A 1 81 ? 4.644 -8.201 0.424 1.00 95.19 81 TYR A O 1
ATOM 644 N N . GLY A 1 82 ? 4.205 -6.013 0.108 1.00 95.75 82 GLY A N 1
ATOM 645 C CA . GLY A 1 82 ? 4.476 -6.047 -1.321 1.00 95.75 82 GLY A CA 1
ATOM 646 C C . GLY A 1 82 ? 5.917 -6.436 -1.622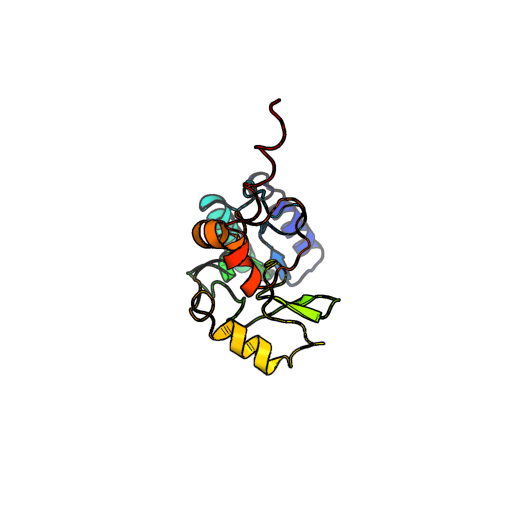 1.00 95.75 82 GLY A C 1
ATOM 647 O O . GLY A 1 82 ? 6.844 -5.873 -1.033 1.00 95.75 82 GLY A O 1
ATOM 648 N N . ALA A 1 83 ? 6.098 -7.388 -2.537 1.00 95.19 83 ALA A N 1
ATOM 649 C CA . ALA A 1 83 ? 7.391 -8.014 -2.830 1.00 95.19 83 ALA A CA 1
ATOM 650 C C . ALA A 1 83 ? 8.067 -8.679 -1.613 1.00 95.19 83 ALA A C 1
ATOM 652 O O . ALA A 1 83 ? 9.293 -8.733 -1.532 1.00 95.19 83 ALA A O 1
ATOM 653 N N . GLN A 1 84 ? 7.284 -9.122 -0.629 1.00 93.00 84 GLN A N 1
ATOM 654 C CA . GLN A 1 84 ? 7.766 -9.887 0.528 1.00 93.00 84 GLN A CA 1
ATOM 655 C C . GLN A 1 84 ? 6.949 -11.168 0.679 1.00 93.00 84 GLN A C 1
ATOM 657 O O . GLN A 1 84 ? 7.479 -12.264 0.547 1.00 93.00 84 GLN A O 1
ATOM 662 N N . SER A 1 85 ? 5.642 -11.019 0.881 1.00 93.94 85 SER A N 1
ATOM 663 C CA . SER A 1 85 ? 4.689 -12.131 0.986 1.00 93.94 85 SER A CA 1
ATOM 664 C C . SER A 1 85 ? 3.485 -11.969 0.058 1.00 93.94 85 SER A C 1
ATOM 666 O O . SER A 1 85 ? 2.586 -12.804 0.069 1.00 93.94 85 SER A O 1
ATOM 668 N N . GLN A 1 86 ? 3.443 -10.883 -0.719 1.00 96.25 86 GLN A N 1
ATOM 669 C CA . GLN A 1 86 ? 2.342 -10.539 -1.609 1.00 96.25 86 GLN A CA 1
ATOM 670 C C . GLN A 1 86 ? 2.859 -9.979 -2.939 1.00 96.25 86 GLN A C 1
ATOM 672 O O . GLN A 1 86 ? 3.859 -9.254 -2.981 1.00 96.25 86 GLN A O 1
ATOM 677 N N . PHE A 1 87 ? 2.110 -10.274 -4.000 1.00 98.00 87 PHE A N 1
ATOM 678 C CA . PHE A 1 87 ? 2.063 -9.524 -5.251 1.00 98.00 87 PHE A CA 1
ATOM 679 C C . PHE A 1 87 ? 0.598 -9.332 -5.675 1.00 98.00 87 PHE A C 1
ATOM 681 O O . PHE A 1 87 ? -0.310 -9.930 -5.094 1.00 98.00 87 PHE A O 1
ATOM 688 N N . TYR A 1 88 ? 0.361 -8.499 -6.682 1.00 98.31 88 TYR A N 1
ATOM 689 C CA . TYR A 1 88 ? -0.938 -8.311 -7.321 1.00 98.31 88 TYR A CA 1
ATOM 690 C C . TYR A 1 88 ? -0.809 -8.520 -8.827 1.00 98.31 88 TYR A C 1
ATOM 692 O O . TYR A 1 88 ? 0.146 -8.035 -9.425 1.00 98.31 88 TYR A O 1
ATOM 700 N N . MET A 1 89 ? -1.771 -9.214 -9.433 1.00 98.38 89 MET A N 1
ATOM 701 C CA . MET A 1 89 ? -1.864 -9.368 -10.882 1.00 98.38 89 MET A CA 1
ATOM 702 C C . MET A 1 89 ? -2.998 -8.492 -11.415 1.00 98.38 89 MET A C 1
ATOM 704 O O . MET A 1 89 ? -4.141 -8.633 -10.982 1.00 98.38 89 MET A O 1
ATOM 708 N N . THR A 1 90 ? -2.704 -7.601 -12.362 1.00 97.81 90 THR A N 1
ATOM 709 C CA . THR A 1 90 ? -3.745 -6.822 -13.046 1.00 97.81 90 THR A CA 1
ATOM 710 C C . THR A 1 90 ? -4.625 -7.736 -13.905 1.00 97.81 90 THR A C 1
ATOM 712 O O . THR A 1 90 ? -4.223 -8.834 -14.289 1.00 97.81 90 THR A O 1
ATOM 715 N N . ALA A 1 91 ? -5.805 -7.260 -14.315 1.00 97.38 91 ALA A N 1
ATOM 716 C CA . ALA A 1 91 ? -6.631 -7.968 -15.304 1.00 97.38 91 ALA A CA 1
ATOM 717 C C . ALA A 1 91 ? -5.914 -8.166 -16.661 1.00 97.38 91 ALA A C 1
ATOM 719 O O . ALA A 1 91 ? -6.295 -9.020 -17.461 1.00 97.38 91 ALA A O 1
ATOM 720 N N . TYR A 1 92 ? -4.855 -7.392 -16.919 1.00 97.38 92 TYR A N 1
ATOM 721 C CA . TYR A 1 92 ? -4.009 -7.518 -18.100 1.00 97.38 92 TYR A CA 1
ATOM 722 C C . TYR A 1 92 ? -2.764 -8.375 -17.851 1.00 97.38 92 TYR A C 1
ATOM 724 O O . TYR A 1 92 ? -1.972 -8.527 -18.772 1.00 97.38 92 TYR A O 1
ATOM 732 N N . GLY A 1 93 ? -2.603 -8.983 -16.677 1.00 98.19 93 GLY A N 1
ATOM 733 C CA . GLY A 1 93 ? -1.522 -9.924 -16.392 1.00 98.19 93 GLY A CA 1
ATOM 734 C C . GLY A 1 93 ? -0.227 -9.301 -15.870 1.00 98.19 93 GLY A C 1
ATOM 735 O O . GLY A 1 93 ? 0.734 -10.039 -15.671 1.00 98.19 93 GLY A O 1
ATOM 736 N N . ASP A 1 94 ? -0.174 -7.988 -15.637 1.00 98.62 94 ASP A N 1
ATOM 737 C CA . ASP A 1 94 ? 1.007 -7.336 -15.057 1.00 98.62 94 ASP A CA 1
ATOM 738 C C . ASP A 1 94 ? 1.121 -7.686 -13.574 1.00 98.62 94 ASP A C 1
ATOM 740 O O . ASP A 1 94 ? 0.130 -7.611 -12.844 1.00 98.62 94 ASP A O 1
ATOM 744 N N . ILE A 1 95 ? 2.321 -8.046 -13.123 1.00 98.56 95 ILE A N 1
ATOM 745 C CA . ILE A 1 95 ? 2.596 -8.391 -11.729 1.00 98.56 95 ILE A CA 1
ATOM 746 C C . ILE A 1 95 ? 3.235 -7.200 -11.017 1.00 98.56 95 ILE A C 1
ATOM 748 O O . ILE A 1 95 ? 4.385 -6.833 -11.274 1.00 98.56 95 ILE A O 1
ATOM 752 N N . ASN A 1 96 ? 2.485 -6.636 -10.077 1.00 98.31 96 ASN A N 1
ATOM 753 C CA . ASN A 1 96 ? 2.873 -5.510 -9.239 1.00 98.31 96 ASN A CA 1
ATOM 754 C C . ASN A 1 96 ? 3.185 -5.985 -7.806 1.00 98.31 96 ASN A C 1
ATOM 756 O O . ASN A 1 96 ? 2.632 -6.991 -7.355 1.00 98.31 96 ASN A O 1
ATOM 760 N N . PRO A 1 97 ? 3.981 -5.238 -7.018 1.00 97.69 97 PRO A N 1
ATOM 761 C CA . PRO A 1 97 ? 4.226 -5.545 -5.608 1.00 97.69 97 PRO A CA 1
ATOM 762 C C . PRO A 1 97 ? 2.949 -5.601 -4.762 1.00 97.69 97 PRO A C 1
ATOM 764 O O . PRO A 1 97 ? 2.858 -6.393 -3.833 1.00 97.69 97 PRO A O 1
ATOM 767 N N . CYS A 1 98 ? 1.968 -4.757 -5.064 1.00 96.75 98 CYS A N 1
ATOM 768 C CA . CYS A 1 98 ? 0.621 -4.797 -4.503 1.00 96.75 98 CYS A CA 1
ATOM 769 C C . CYS A 1 98 ? -0.341 -4.069 -5.450 1.00 96.75 98 CYS A C 1
ATOM 771 O O . CYS A 1 98 ? 0.080 -3.461 -6.432 1.00 96.75 98 CYS A O 1
ATOM 773 N N . ASP A 1 99 ? -1.626 -4.112 -5.135 1.00 95.69 99 ASP A N 1
ATOM 774 C CA . ASP A 1 99 ? -2.710 -3.433 -5.847 1.00 95.69 99 ASP A CA 1
ATOM 775 C C . ASP A 1 99 ? -2.557 -1.902 -5.894 1.00 95.69 99 ASP A C 1
ATOM 777 O O . ASP A 1 99 ? -2.955 -1.268 -6.870 1.00 95.69 99 ASP A O 1
ATOM 781 N N . PHE A 1 100 ? -1.924 -1.299 -4.884 1.00 96.44 100 PHE A N 1
ATOM 782 C CA . PHE A 1 100 ? -1.671 0.147 -4.853 1.00 96.44 100 PHE A CA 1
ATOM 783 C C . PHE A 1 100 ? -0.438 0.593 -5.644 1.00 96.44 100 PHE A C 1
ATOM 785 O O . PHE A 1 100 ? -0.338 1.771 -5.992 1.00 96.44 100 PHE A O 1
ATOM 792 N N . ASN A 1 101 ? 0.531 -0.301 -5.862 1.00 96.56 101 ASN A N 1
ATOM 793 C CA . ASN A 1 101 ? 1.817 0.056 -6.448 1.00 96.56 101 ASN A CA 1
ATOM 794 C C . ASN A 1 101 ? 1.749 -0.071 -7.974 1.00 96.56 101 ASN A C 1
ATOM 796 O O . ASN A 1 101 ? 1.557 -1.179 -8.474 1.00 96.56 101 ASN A O 1
ATOM 800 N N . PRO A 1 102 ? 1.914 1.026 -8.731 1.00 96.38 102 PRO A N 1
ATOM 801 C CA . PRO A 1 102 ? 1.761 0.988 -10.175 1.00 96.38 102 PRO A CA 1
ATOM 802 C C . PRO A 1 102 ? 3.048 0.594 -10.912 1.00 96.38 102 PRO A C 1
ATOM 804 O O . PRO A 1 102 ? 3.123 0.789 -12.121 1.00 96.38 102 PRO A O 1
ATOM 807 N N . ILE A 1 103 ? 4.064 0.081 -10.214 1.00 97.06 103 ILE A N 1
ATOM 808 C CA . ILE A 1 103 ? 5.306 -0.395 -10.821 1.00 97.06 103 ILE A CA 1
ATOM 809 C C . ILE A 1 103 ? 5.243 -1.913 -10.971 1.00 97.06 103 ILE A C 1
ATOM 811 O O . ILE A 1 103 ? 5.136 -2.616 -9.967 1.00 97.06 103 ILE A O 1
ATOM 815 N N . ASN A 1 104 ? 5.308 -2.419 -12.202 1.00 97.62 104 ASN A N 1
ATOM 816 C CA . ASN A 1 104 ? 5.254 -3.853 -12.482 1.00 97.62 104 ASN A CA 1
ATOM 817 C C . ASN A 1 104 ? 6.644 -4.444 -12.747 1.00 97.62 104 ASN A C 1
ATOM 819 O O . ASN A 1 104 ? 7.560 -3.755 -13.196 1.00 97.62 104 ASN A O 1
ATOM 823 N N . PHE A 1 105 ? 6.784 -5.741 -12.481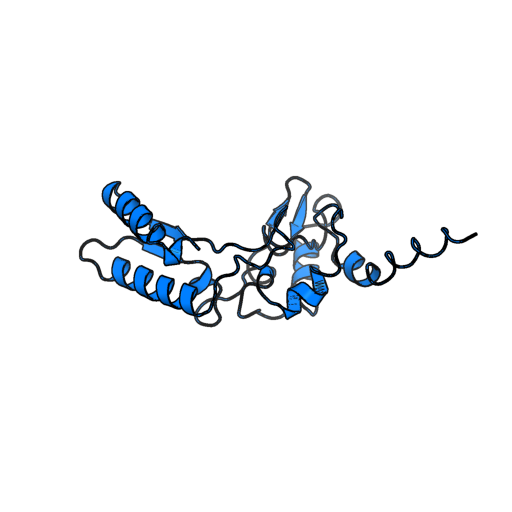 1.00 98.38 105 PHE A N 1
ATOM 824 C CA . PHE A 1 105 ? 8.021 -6.497 -12.700 1.00 98.38 105 PHE A CA 1
ATOM 825 C C . PHE A 1 105 ? 7.965 -7.408 -13.931 1.00 98.38 105 PHE A C 1
ATOM 827 O O . PHE A 1 105 ? 8.963 -8.046 -14.270 1.00 98.38 105 PHE A O 1
ATOM 834 N N . GLY A 1 106 ? 6.830 -7.461 -14.620 1.00 98.06 106 GLY A N 1
ATOM 835 C CA . GLY A 1 106 ? 6.618 -8.296 -15.794 1.00 98.06 106 GLY A CA 1
ATOM 836 C C . GLY A 1 106 ? 5.147 -8.635 -15.986 1.00 98.06 106 GLY A C 1
ATOM 837 O O . GLY A 1 106 ? 4.308 -8.326 -15.138 1.00 98.06 106 GLY A O 1
ATOM 838 N N . ASN A 1 107 ? 4.851 -9.302 -17.099 1.00 98.62 107 ASN A N 1
ATOM 839 C CA . ASN A 1 107 ? 3.509 -9.730 -17.460 1.00 98.62 107 ASN A CA 1
ATOM 840 C C . ASN A 1 107 ? 3.466 -11.252 -17.641 1.00 98.62 107 ASN A C 1
ATOM 842 O O . ASN A 1 107 ? 4.340 -11.819 -18.294 1.00 98.62 107 ASN A O 1
ATOM 846 N N . VAL A 1 108 ? 2.440 -11.917 -17.107 1.00 98.44 108 VAL A N 1
ATOM 847 C CA . VAL A 1 108 ? 2.307 -13.387 -17.170 1.00 98.44 108 VAL A CA 1
ATOM 848 C C . VAL A 1 108 ? 2.127 -13.942 -18.585 1.00 98.44 108 VAL A C 1
ATOM 850 O O . VAL A 1 108 ? 2.277 -15.142 -18.794 1.00 98.44 108 VAL A O 1
ATOM 853 N N . ARG A 1 109 ? 1.804 -13.086 -19.564 1.00 98.12 109 ARG A N 1
ATOM 854 C CA . ARG A 1 109 ? 1.771 -13.452 -20.988 1.00 98.12 109 ARG A CA 1
ATOM 855 C C . ARG A 1 109 ? 3.163 -13.526 -21.620 1.00 98.12 109 ARG A C 1
ATOM 857 O O . ARG A 1 109 ? 3.300 -14.106 -22.688 1.00 98.12 109 ARG A O 1
ATOM 864 N N . GLU A 1 110 ? 4.163 -12.926 -20.978 1.00 98.19 110 GLU A N 1
ATOM 865 C CA . GLU A 1 110 ? 5.543 -12.818 -21.469 1.00 98.19 110 GLU A CA 1
ATOM 866 C C . GLU A 1 110 ? 6.517 -13.653 -20.624 1.00 98.19 110 GLU A C 1
ATOM 868 O O . GLU A 1 110 ? 7.478 -14.201 -21.154 1.00 98.19 110 GLU A O 1
ATOM 873 N N . MET A 1 111 ? 6.281 -13.748 -19.310 1.00 97.94 111 MET A N 1
ATOM 874 C CA . MET A 1 111 ? 7.199 -14.352 -18.343 1.00 97.94 111 MET A CA 1
ATOM 875 C C . MET A 1 111 ? 6.433 -15.176 -17.290 1.00 97.94 111 MET A C 1
ATOM 877 O O . MET A 1 111 ? 5.431 -14.698 -16.754 1.00 97.94 111 MET A O 1
ATOM 881 N N . PRO A 1 112 ? 6.887 -16.392 -16.929 1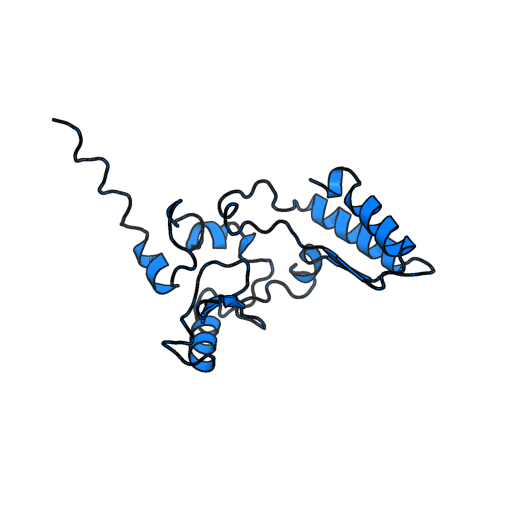.00 98.38 112 PRO A N 1
ATOM 882 C CA . PRO A 1 112 ? 6.263 -17.180 -15.868 1.00 98.38 112 PRO A CA 1
ATOM 883 C C . PRO A 1 112 ? 6.268 -16.461 -14.509 1.00 98.38 112 PRO A C 1
ATOM 885 O O . PRO A 1 112 ? 7.255 -15.831 -14.128 1.00 98.38 112 PRO A O 1
ATOM 888 N N . ILE A 1 113 ? 5.200 -16.628 -13.718 1.00 98.44 113 ILE A N 1
ATOM 889 C CA . ILE A 1 113 ? 5.074 -16.017 -12.377 1.00 98.44 113 ILE A CA 1
ATOM 890 C C . ILE A 1 113 ? 6.305 -16.262 -11.481 1.00 98.44 113 ILE A C 1
ATOM 892 O O . ILE A 1 113 ? 6.748 -15.299 -10.856 1.00 98.44 113 ILE A O 1
ATOM 896 N N . PRO A 1 114 ? 6.900 -17.475 -11.402 1.00 98.44 114 PRO A N 1
ATOM 897 C CA . PRO A 1 114 ? 8.082 -17.696 -10.565 1.00 98.44 114 PRO A CA 1
ATOM 898 C C . PRO A 1 114 ? 9.278 -16.817 -10.946 1.00 98.44 114 PRO A C 1
ATOM 900 O O . PRO A 1 114 ? 10.011 -16.362 -10.068 1.00 98.44 114 PRO A O 1
ATOM 903 N N . GLU A 1 115 ? 9.460 -16.542 -12.237 1.00 98.69 115 GLU A N 1
ATOM 904 C CA . GLU A 1 115 ? 10.529 -15.675 -12.730 1.00 98.69 115 GLU A CA 1
ATOM 905 C C . GLU A 1 115 ? 10.240 -14.208 -12.414 1.00 98.69 115 GLU A C 1
ATOM 907 O O . GLU A 1 115 ? 11.122 -13.519 -11.898 1.00 98.69 115 GLU A O 1
ATOM 912 N N . ILE A 1 116 ? 8.995 -13.751 -12.613 1.00 98.62 116 ILE A N 1
ATOM 913 C CA . ILE A 1 116 ? 8.596 -12.381 -12.255 1.00 98.62 116 ILE A CA 1
ATOM 914 C C . ILE A 1 116 ? 8.724 -12.157 -10.742 1.00 98.62 116 ILE A C 1
ATOM 916 O O . ILE A 1 116 ? 9.250 -11.134 -10.300 1.00 98.62 116 ILE A O 1
ATOM 920 N N . TRP A 1 117 ? 8.292 -13.131 -9.934 1.00 98.31 117 TRP A N 1
ATOM 921 C CA . TRP A 1 117 ? 8.433 -13.092 -8.481 1.00 98.31 117 TRP A CA 1
ATOM 922 C C . TRP A 1 117 ? 9.901 -13.023 -8.073 1.00 98.31 117 TRP A C 1
ATOM 924 O O . TRP A 1 117 ? 10.267 -12.122 -7.321 1.00 98.31 117 TRP A O 1
ATOM 934 N N . LYS A 1 118 ? 10.751 -13.914 -8.610 1.00 98.31 118 LYS A N 1
ATOM 935 C CA . LYS A 1 118 ? 12.197 -13.908 -8.353 1.00 98.31 118 LYS A CA 1
ATOM 936 C C . LYS A 1 118 ? 12.796 -12.548 -8.690 1.00 98.31 118 LYS A C 1
ATOM 938 O O . LYS A 1 118 ? 13.432 -11.952 -7.829 1.00 98.31 118 LYS A O 1
ATOM 943 N N . LYS A 1 119 ? 12.524 -12.030 -9.891 1.00 98.00 119 LYS A N 1
ATOM 944 C CA . LYS A 1 119 ? 12.972 -10.709 -10.348 1.00 98.00 119 LYS A CA 1
ATOM 945 C C . LYS A 1 119 ? 12.573 -9.603 -9.368 1.00 98.00 119 LYS A C 1
ATOM 947 O O . LYS A 1 119 ? 13.406 -8.771 -9.012 1.00 98.00 119 LYS A O 1
ATOM 952 N N . MET A 1 120 ? 11.332 -9.626 -8.886 1.00 97.75 120 MET A N 1
ATOM 953 C CA . MET A 1 120 ? 10.824 -8.652 -7.927 1.00 97.75 120 MET A CA 1
ATOM 954 C C . MET A 1 120 ? 11.506 -8.750 -6.556 1.00 97.75 120 MET A C 1
ATOM 956 O O . MET A 1 120 ? 11.967 -7.735 -6.035 1.00 97.75 120 MET A O 1
ATOM 960 N N . ILE A 1 121 ? 11.623 -9.947 -5.974 1.00 97.00 121 ILE A N 1
ATOM 961 C CA . ILE A 1 121 ? 12.215 -10.114 -4.636 1.00 97.00 121 ILE A CA 1
ATOM 962 C C . ILE A 1 121 ? 13.744 -10.011 -4.625 1.00 97.00 121 ILE A C 1
ATOM 964 O O . ILE A 1 121 ? 14.330 -9.849 -3.562 1.00 97.00 121 ILE A O 1
ATOM 968 N N . THR A 1 122 ? 14.414 -10.087 -5.777 1.00 97.25 122 THR A N 1
ATOM 969 C CA . THR A 1 122 ? 15.864 -9.846 -5.875 1.00 97.25 122 THR A CA 1
ATOM 970 C C . THR A 1 122 ? 16.212 -8.401 -6.222 1.00 97.25 122 THR A C 1
ATOM 972 O O . THR A 1 122 ? 17.382 -8.030 -6.161 1.00 97.25 122 THR A O 1
ATOM 975 N N . HIS A 1 123 ? 15.232 -7.565 -6.577 1.00 96.56 123 HIS A N 1
ATOM 976 C CA . HIS A 1 123 ? 15.493 -6.172 -6.930 1.00 96.56 123 HIS A CA 1
ATOM 977 C C . HIS A 1 123 ? 16.044 -5.395 -5.713 1.00 96.56 123 HIS A C 1
ATOM 979 O O . HIS A 1 123 ? 15.475 -5.510 -4.623 1.00 96.56 123 HIS A O 1
ATOM 985 N N . PRO A 1 124 ? 17.095 -4.559 -5.850 1.00 93.50 124 PRO A N 1
ATOM 986 C CA . PRO A 1 124 ? 17.740 -3.878 -4.719 1.00 93.50 124 PRO A CA 1
ATOM 987 C C . PRO A 1 124 ? 16.772 -3.142 -3.777 1.00 93.50 124 PRO A C 1
ATOM 989 O O . PRO A 1 124 ? 16.850 -3.301 -2.562 1.00 93.50 124 PRO A O 1
ATOM 992 N N . ASP A 1 125 ? 15.796 -2.421 -4.331 1.00 93.00 125 ASP A N 1
ATOM 993 C CA . ASP A 1 125 ? 14.795 -1.669 -3.553 1.00 93.00 125 ASP A CA 1
ATOM 994 C C . ASP A 1 125 ? 13.621 -2.500 -2.990 1.00 93.00 125 ASP A C 1
ATOM 996 O O . ASP A 1 125 ? 12.832 -2.003 -2.178 1.00 93.00 125 ASP A O 1
ATOM 1000 N N . PHE A 1 126 ? 13.490 -3.766 -3.399 1.00 95.12 126 PHE A N 1
ATOM 1001 C CA . PHE A 1 126 ? 12.382 -4.644 -3.000 1.00 95.12 126 PHE A CA 1
ATOM 1002 C C . PHE A 1 126 ? 12.823 -5.885 -2.219 1.00 95.12 126 PHE A C 1
ATOM 1004 O O . PHE A 1 126 ? 12.015 -6.441 -1.479 1.00 95.12 126 PHE A O 1
ATOM 1011 N N . SER A 1 127 ? 14.103 -6.248 -2.309 1.00 94.00 127 SER A N 1
ATOM 1012 C CA . SER A 1 127 ? 14.720 -7.415 -1.665 1.00 94.00 127 SER A CA 1
ATOM 1013 C C . SER A 1 127 ? 14.786 -7.352 -0.145 1.00 94.00 127 SER A C 1
ATOM 1015 O O . SER A 1 127 ? 14.956 -8.374 0.516 1.00 94.00 127 SER A O 1
ATOM 1017 N N . LYS A 1 128 ? 14.625 -6.161 0.432 1.00 91.81 128 LYS A N 1
ATOM 1018 C CA . LYS A 1 128 ? 14.613 -5.959 1.880 1.00 91.81 128 LYS A CA 1
ATOM 1019 C C . LYS A 1 128 ? 13.206 -5.641 2.367 1.00 91.81 128 LYS A C 1
ATOM 1021 O O . LYS A 1 128 ? 12.466 -4.879 1.733 1.00 91.81 128 LYS A O 1
ATOM 1026 N N . ARG A 1 129 ? 12.882 -6.167 3.553 1.00 91.75 129 ARG A N 1
ATOM 1027 C CA . ARG A 1 129 ? 11.672 -5.809 4.299 1.00 91.75 129 ARG A CA 1
ATOM 1028 C C . ARG A 1 129 ? 11.589 -4.291 4.439 1.00 91.75 129 ARG A C 1
ATOM 1030 O O . ARG A 1 129 ? 12.538 -3.653 4.893 1.00 91.75 129 ARG A O 1
ATOM 1037 N N . TYR A 1 130 ? 10.435 -3.728 4.090 1.00 93.56 130 TYR A N 1
ATOM 1038 C CA . TYR A 1 130 ? 10.167 -2.302 4.256 1.00 93.56 130 TYR A CA 1
ATOM 1039 C C . TYR A 1 130 ? 9.244 -2.091 5.468 1.00 93.56 130 TYR A C 1
ATOM 1041 O O . TYR A 1 130 ? 8.184 -2.718 5.535 1.00 93.56 130 TYR A O 1
ATOM 1049 N N . PRO A 1 131 ? 9.614 -1.238 6.440 1.00 92.44 131 PRO A N 1
ATOM 1050 C CA . PRO A 1 131 ? 8.922 -1.167 7.729 1.00 92.44 131 PRO A CA 1
ATOM 1051 C C . PRO A 1 131 ? 7.543 -0.489 7.662 1.00 92.44 131 PRO A C 1
ATOM 1053 O O . PRO A 1 131 ? 6.746 -0.639 8.580 1.00 92.44 131 PRO A O 1
ATOM 1056 N N . THR A 1 132 ? 7.243 0.247 6.591 1.00 93.00 132 THR A N 1
ATOM 1057 C CA . THR A 1 132 ? 5.956 0.926 6.358 1.00 93.00 132 THR A CA 1
ATOM 1058 C C . THR A 1 132 ? 5.429 0.667 4.946 1.00 93.00 132 THR A C 1
ATOM 1060 O O . THR A 1 132 ? 6.134 0.123 4.103 1.00 93.00 132 THR A O 1
ATOM 1063 N N . CYS A 1 133 ? 4.195 1.065 4.628 1.00 94.25 133 CYS A N 1
ATOM 1064 C CA . CYS A 1 133 ? 3.718 1.028 3.242 1.00 94.25 133 CYS A CA 1
ATOM 1065 C C . CYS A 1 133 ? 4.616 1.885 2.322 1.00 94.25 133 CYS A C 1
ATOM 1067 O O . CYS A 1 133 ? 4.698 3.103 2.497 1.00 94.25 133 CYS A O 1
ATOM 1069 N N . ARG A 1 134 ? 5.249 1.265 1.308 1.00 94.44 134 ARG A N 1
ATOM 1070 C CA . ARG A 1 134 ? 6.119 1.964 0.337 1.00 94.44 134 ARG A CA 1
ATOM 1071 C C . ARG A 1 134 ? 5.389 3.115 -0.367 1.00 94.44 134 ARG A C 1
ATOM 1073 O O . ARG A 1 134 ? 5.940 4.201 -0.477 1.00 94.44 134 ARG A O 1
ATOM 1080 N N . MET A 1 135 ? 4.119 2.934 -0.734 1.00 95.62 135 MET A N 1
ATOM 1081 C CA . MET A 1 135 ? 3.311 3.974 -1.397 1.00 95.62 135 MET A CA 1
ATOM 1082 C C . MET A 1 135 ? 3.012 5.201 -0.520 1.00 95.62 135 MET A C 1
ATOM 1084 O O . MET A 1 135 ? 2.646 6.251 -1.046 1.00 95.62 135 MET A O 1
ATOM 1088 N N . GLN A 1 136 ? 3.179 5.086 0.802 1.00 94.50 136 GLN A N 1
ATOM 1089 C CA . GLN A 1 136 ? 3.071 6.201 1.749 1.00 94.50 136 GLN A CA 1
ATOM 1090 C C . GLN A 1 136 ? 4.447 6.780 2.141 1.00 94.50 136 GLN A C 1
ATOM 1092 O O . GLN A 1 136 ? 4.505 7.785 2.847 1.00 94.50 136 GLN A O 1
ATOM 1097 N N . SER A 1 137 ? 5.557 6.164 1.717 1.00 93.44 137 SER A N 1
ATOM 1098 C CA . SER A 1 137 ? 6.913 6.609 2.049 1.00 93.44 137 SER A CA 1
ATOM 1099 C C . SER A 1 137 ? 7.383 7.708 1.107 1.00 93.44 137 SER A C 1
ATOM 1101 O O . SER A 1 137 ? 7.394 7.520 -0.108 1.00 93.44 137 SER A O 1
ATOM 1103 N N . LYS A 1 138 ? 7.849 8.827 1.673 1.00 94.38 138 LYS A N 1
ATOM 1104 C CA . LYS A 1 138 ? 8.400 9.951 0.908 1.00 94.38 138 LYS A CA 1
ATOM 1105 C C . LYS A 1 138 ? 9.536 9.500 -0.021 1.00 94.38 138 LYS A C 1
ATOM 1107 O O . LYS A 1 138 ? 9.436 9.693 -1.222 1.00 94.38 138 LYS A O 1
ATOM 1112 N N . ALA A 1 139 ? 10.530 8.791 0.517 1.00 94.00 139 ALA A N 1
ATOM 1113 C CA . ALA A 1 139 ? 11.698 8.349 -0.249 1.00 94.00 139 ALA A CA 1
ATOM 1114 C C . ALA A 1 139 ? 11.341 7.393 -1.400 1.00 94.00 139 ALA A C 1
ATOM 1116 O O . ALA A 1 139 ? 11.916 7.466 -2.481 1.00 94.00 139 ALA A O 1
ATOM 1117 N N . TYR A 1 140 ? 10.379 6.488 -1.186 1.00 95.06 140 TYR A N 1
ATOM 1118 C CA . TYR A 1 140 ? 9.933 5.595 -2.256 1.00 95.06 140 TYR A CA 1
ATOM 1119 C C . TYR A 1 140 ? 9.197 6.372 -3.352 1.00 95.06 140 TYR A C 1
ATOM 1121 O O . TYR A 1 140 ? 9.394 6.115 -4.536 1.00 95.06 140 TYR A O 1
ATOM 1129 N N . ARG A 1 141 ? 8.355 7.332 -2.960 1.00 95.88 141 ARG A N 1
ATOM 1130 C CA . ARG A 1 141 ? 7.597 8.148 -3.904 1.00 95.88 141 ARG A CA 1
ATOM 1131 C C . ARG A 1 141 ? 8.495 9.051 -4.735 1.00 95.88 141 ARG A C 1
ATOM 1133 O O . ARG A 1 141 ? 8.349 9.026 -5.949 1.00 95.88 141 ARG A O 1
ATOM 1140 N N . GLU A 1 142 ? 9.455 9.732 -4.117 1.00 95.50 142 GLU A N 1
ATOM 1141 C CA . GLU A 1 142 ? 10.423 10.584 -4.820 1.00 95.50 142 GLU A CA 1
ATOM 1142 C C . GLU A 1 142 ? 11.190 9.805 -5.895 1.00 95.50 142 GLU A C 1
ATOM 1144 O O . GLU A 1 142 ? 11.464 10.339 -6.961 1.00 95.50 142 GLU A O 1
ATOM 1149 N N . LYS A 1 143 ? 11.475 8.521 -5.644 1.00 94.50 143 LYS A N 1
ATOM 1150 C CA . LYS A 1 143 ? 12.195 7.656 -6.583 1.00 94.50 143 LYS A CA 1
ATOM 1151 C C . LYS A 1 143 ? 11.312 7.039 -7.674 1.00 94.50 143 LYS A C 1
ATOM 1153 O O . LYS A 1 143 ? 11.742 6.934 -8.813 1.00 94.50 143 LYS A O 1
ATOM 1158 N N . TYR A 1 144 ? 10.108 6.578 -7.335 1.00 95.38 144 TYR A N 1
ATOM 1159 C CA . TYR A 1 144 ? 9.313 5.714 -8.225 1.00 95.38 144 TYR A CA 1
ATOM 1160 C C . TYR A 1 144 ? 8.003 6.316 -8.709 1.00 95.38 144 TYR A C 1
ATOM 1162 O O . TYR A 1 144 ? 7.472 5.892 -9.730 1.00 95.38 144 TYR A O 1
ATOM 1170 N N . ILE A 1 145 ? 7.430 7.242 -7.944 1.00 96.00 145 ILE A N 1
ATOM 1171 C CA . ILE A 1 145 ? 6.069 7.726 -8.168 1.00 96.00 145 ILE A CA 1
ATOM 1172 C C . ILE A 1 145 ? 6.086 9.150 -8.679 1.00 96.00 145 ILE A C 1
ATOM 1174 O O . ILE A 1 145 ? 5.420 9.436 -9.665 1.00 96.00 145 ILE A O 1
ATOM 1178 N N . ASP A 1 146 ? 6.814 10.048 -8.027 1.00 94.50 146 ASP A N 1
ATOM 1179 C CA . ASP A 1 146 ? 6.839 11.477 -8.320 1.00 94.50 146 ASP A CA 1
ATOM 1180 C C . ASP A 1 146 ? 7.465 11.806 -9.692 1.00 94.50 146 ASP A C 1
ATOM 1182 O O . ASP A 1 146 ? 6.886 12.668 -10.359 1.00 94.50 146 ASP A O 1
ATOM 1186 N N . PRO A 1 147 ? 8.471 11.060 -10.201 1.00 93.25 147 PRO A N 1
ATOM 1187 C CA . PRO A 1 147 ? 8.985 11.232 -11.564 1.00 93.25 147 PRO A CA 1
ATOM 1188 C C . PRO A 1 147 ? 8.001 10.839 -12.673 1.00 93.25 147 PRO A C 1
ATOM 1190 O O . PRO A 1 147 ? 8.141 11.283 -13.805 1.00 93.25 147 PRO A O 1
ATOM 1193 N N . LEU A 1 148 ? 6.982 10.020 -12.379 1.00 93.31 148 LEU A N 1
ATOM 1194 C CA . LEU A 1 148 ? 6.043 9.565 -13.408 1.00 93.31 148 LEU A CA 1
ATOM 1195 C C . LEU A 1 148 ? 5.259 10.744 -14.023 1.00 93.31 148 LEU A C 1
ATOM 1197 O O . LEU A 1 148 ? 4.656 11.515 -13.261 1.00 93.31 148 LEU A O 1
ATOM 1201 N N . PRO A 1 149 ? 5.158 10.855 -15.360 1.00 90.88 149 PRO A N 1
ATOM 1202 C CA . PRO A 1 149 ? 4.338 11.876 -16.007 1.00 90.88 149 PRO A CA 1
ATOM 1203 C C . PRO A 1 149 ? 2.871 11.792 -15.572 1.00 90.88 149 PRO A C 1
ATOM 1205 O O . PRO A 1 149 ? 2.345 10.709 -15.313 1.00 90.88 149 PRO A O 1
ATOM 1208 N N . LYS A 1 150 ? 2.156 12.924 -15.532 1.00 85.19 150 LYS A N 1
ATOM 1209 C CA . LYS A 1 150 ? 0.751 12.960 -15.065 1.00 85.19 150 LYS A CA 1
ATOM 1210 C C . LYS A 1 150 ? -0.190 12.043 -15.859 1.00 85.19 150 LYS A C 1
ATOM 1212 O O . LYS A 1 150 ? -1.143 11.527 -15.286 1.00 85.19 150 LYS A O 1
ATOM 1217 N N . ASN A 1 151 ? 0.091 11.845 -17.146 1.00 86.31 151 ASN A N 1
ATOM 1218 C CA . ASN A 1 151 ? -0.753 11.087 -18.073 1.00 86.31 151 ASN A CA 1
ATOM 1219 C C . ASN A 1 151 ? -0.150 9.730 -18.462 1.00 86.31 151 ASN A C 1
ATOM 1221 O O . ASN A 1 151 ? -0.566 9.138 -19.457 1.00 86.31 151 ASN A O 1
ATOM 1225 N N . VAL A 1 152 ? 0.843 9.239 -17.712 1.00 91.38 152 VAL A N 1
ATOM 1226 C CA . VAL A 1 152 ? 1.440 7.933 -18.000 1.00 91.38 152 VAL A CA 1
ATOM 1227 C C . VAL A 1 152 ? 0.395 6.822 -17.849 1.00 91.38 152 VAL A C 1
ATOM 1229 O O . VAL A 1 152 ? -0.438 6.833 -16.936 1.00 91.38 152 VAL A O 1
ATOM 1232 N N . ARG A 1 153 ? 0.437 5.836 -18.745 1.00 92.06 153 ARG A N 1
ATOM 1233 C CA . ARG A 1 153 ? -0.383 4.630 -18.622 1.00 92.06 153 ARG A CA 1
ATOM 1234 C C . ARG A 1 153 ? 0.214 3.729 -17.542 1.00 92.06 153 ARG A C 1
ATOM 1236 O O . ARG A 1 153 ? 1.379 3.365 -17.622 1.00 92.06 153 ARG A O 1
ATOM 1243 N N . LEU A 1 154 ? -0.596 3.365 -16.552 1.00 94.75 154 LEU A N 1
ATOM 1244 C CA . LEU A 1 154 ? -0.197 2.475 -15.459 1.00 94.75 154 LEU A CA 1
ATOM 1245 C C . LEU A 1 154 ? -0.693 1.033 -15.700 1.00 94.75 154 LEU A C 1
ATOM 1247 O O . LEU A 1 154 ? -1.769 0.868 -16.287 1.00 94.75 154 LEU A O 1
ATOM 1251 N N . PRO A 1 155 ? 0.021 0.008 -15.190 1.00 96.50 155 PRO A N 1
ATOM 1252 C CA . PRO A 1 155 ? 1.308 0.111 -14.496 1.00 96.50 155 PRO A CA 1
ATOM 1253 C C . PRO A 1 155 ? 2.493 0.343 -15.454 1.00 96.50 155 PRO A C 1
ATOM 1255 O O . PRO A 1 155 ? 2.413 0.023 -16.634 1.00 96.50 155 PRO A O 1
ATOM 1258 N N . VAL A 1 156 ? 3.599 0.871 -14.927 1.00 96.25 156 VAL A N 1
ATOM 1259 C CA . VAL A 1 156 ? 4.862 1.119 -15.652 1.00 96.25 156 VAL A CA 1
ATOM 1260 C C . VAL A 1 156 ? 5.864 0.022 -15.302 1.00 96.25 156 VAL A C 1
ATOM 1262 O O . VAL A 1 156 ? 5.892 -0.422 -14.150 1.00 96.25 156 VAL A O 1
ATOM 1265 N N . LYS A 1 157 ? 6.658 -0.455 -16.269 1.00 96.38 157 LYS A N 1
ATOM 1266 C CA . LYS A 1 157 ? 7.671 -1.486 -16.003 1.00 96.38 157 LYS A CA 1
ATOM 1267 C C . LYS A 1 157 ? 8.785 -0.897 -15.136 1.00 96.38 157 LYS A C 1
ATOM 1269 O O . LYS A 1 157 ? 9.156 0.261 -15.304 1.00 96.38 157 LYS A O 1
ATOM 1274 N N . ILE A 1 158 ? 9.321 -1.680 -14.203 1.00 95.81 158 ILE A N 1
ATOM 1275 C CA . ILE A 1 158 ? 10.409 -1.245 -13.311 1.00 95.81 158 ILE A CA 1
ATOM 1276 C C . ILE A 1 158 ? 11.636 -0.737 -14.091 1.00 95.81 158 ILE A C 1
ATOM 1278 O O . ILE A 1 158 ? 12.299 0.195 -13.642 1.00 95.81 158 ILE A O 1
ATOM 1282 N N . GLU A 1 159 ? 11.898 -1.294 -15.276 1.00 93.25 159 GLU A N 1
ATOM 1283 C CA . GLU A 1 159 ? 12.984 -0.885 -16.177 1.00 93.25 159 GLU A CA 1
ATOM 1284 C C . GLU A 1 159 ? 12.794 0.524 -16.753 1.00 93.25 159 GLU A C 1
ATOM 1286 O O . GLU A 1 159 ? 13.771 1.239 -16.979 1.00 93.25 159 GLU A O 1
ATOM 1291 N N . ASP A 1 160 ? 11.544 0.942 -16.951 1.00 90.75 160 ASP A N 1
ATOM 1292 C CA . ASP A 1 160 ? 11.220 2.217 -17.591 1.00 90.75 160 ASP A CA 1
ATOM 1293 C C . ASP A 1 160 ? 11.379 3.395 -16.616 1.00 90.75 160 ASP A C 1
ATOM 1295 O O . ASP A 1 160 ? 11.426 4.551 -17.014 1.00 90.75 160 ASP A O 1
ATOM 1299 N N . ILE A 1 161 ? 11.497 3.141 -15.312 1.00 84.06 161 ILE A N 1
ATOM 1300 C CA . ILE A 1 161 ? 11.568 4.214 -14.307 1.00 84.06 161 ILE A CA 1
ATOM 1301 C C . ILE A 1 161 ? 12.937 4.894 -14.307 1.00 84.06 161 ILE A C 1
ATOM 1303 O O . ILE A 1 161 ? 13.015 6.100 -14.103 1.00 84.06 161 ILE A O 1
ATOM 1307 N N . ALA A 1 162 ? 14.008 4.149 -14.591 1.00 60.47 162 ALA A N 1
ATOM 1308 C CA . ALA A 1 162 ? 15.349 4.719 -14.730 1.00 60.47 162 ALA A CA 1
ATOM 1309 C C . ALA A 1 162 ? 15.504 5.567 -16.007 1.00 60.47 162 ALA A C 1
ATOM 1311 O O . ALA A 1 162 ? 16.384 6.417 -16.075 1.00 60.47 162 ALA A O 1
ATOM 1312 N N . SER A 1 163 ? 14.653 5.353 -17.016 1.00 49.97 163 SER A N 1
ATOM 1313 C CA . SER A 1 163 ? 14.672 6.097 -18.282 1.00 49.97 163 SER A CA 1
ATOM 1314 C C . SER A 1 163 ? 13.737 7.315 -18.293 1.00 49.97 163 SER A C 1
ATOM 1316 O O . SER A 1 163 ? 13.872 8.179 -19.158 1.00 49.97 163 SER A O 1
ATOM 1318 N N . VAL A 1 164 ? 12.840 7.447 -17.308 1.00 49.66 164 VAL A N 1
ATOM 1319 C CA . VAL A 1 164 ? 11.924 8.598 -17.176 1.00 49.66 164 VAL A CA 1
ATOM 1320 C C . VAL A 1 164 ? 12.642 9.892 -16.752 1.00 49.66 164 VAL A C 1
ATOM 1322 O O . VAL A 1 164 ? 12.090 10.972 -16.941 1.00 49.66 164 VAL A O 1
ATOM 1325 N N . GLU A 1 165 ? 13.897 9.841 -16.289 1.00 43.03 165 GLU A N 1
ATOM 1326 C CA . GLU A 1 165 ? 14.677 11.048 -15.949 1.00 43.03 165 GLU A CA 1
ATOM 1327 C C . GLU A 1 165 ? 15.077 11.938 -17.152 1.00 43.03 165 GLU A C 1
ATOM 1329 O O . GLU A 1 165 ? 15.701 12.973 -16.937 1.00 43.03 165 GLU A O 1
ATOM 1334 N N . ILE A 1 166 ? 14.718 11.615 -18.408 1.00 41.12 166 ILE A N 1
ATOM 1335 C CA . ILE A 1 166 ? 15.204 12.376 -19.587 1.00 41.12 166 ILE A CA 1
ATOM 1336 C C . ILE A 1 166 ? 14.096 12.849 -20.558 1.00 41.12 166 ILE A C 1
ATOM 1338 O O . ILE A 1 166 ? 14.341 13.727 -21.381 1.00 41.12 166 ILE A O 1
ATOM 1342 N N . ALA A 1 167 ? 12.847 12.381 -20.461 1.00 39.94 167 ALA A N 1
ATOM 1343 C CA . ALA A 1 167 ? 11.864 12.635 -21.530 1.00 39.94 167 ALA A CA 1
ATOM 1344 C C . ALA A 1 167 ? 11.102 13.984 -21.468 1.00 39.94 167 ALA A C 1
ATOM 1346 O O . ALA A 1 167 ? 10.498 14.367 -22.466 1.00 39.94 167 ALA A O 1
ATOM 1347 N N . ASP A 1 168 ? 11.136 14.728 -20.355 1.00 44.16 168 ASP A N 1
ATOM 1348 C CA . ASP A 1 168 ? 10.307 15.942 -20.166 1.00 44.16 168 ASP A CA 1
ATOM 1349 C C . ASP A 1 168 ? 11.070 17.282 -20.316 1.00 44.16 168 ASP A C 1
ATOM 1351 O O . ASP A 1 168 ? 10.549 18.337 -19.951 1.00 44.16 168 ASP A O 1
ATOM 1355 N N . GLN A 1 169 ? 12.286 17.288 -20.887 1.00 43.84 169 GLN A N 1
ATOM 1356 C CA . GLN A 1 169 ? 13.016 18.536 -21.198 1.00 43.84 169 GLN A CA 1
ATOM 1357 C C . GLN A 1 169 ? 13.054 18.943 -22.683 1.00 43.84 169 GLN A C 1
ATOM 1359 O O . GLN A 1 169 ? 13.540 20.030 -22.987 1.00 43.84 169 GLN A O 1
ATOM 1364 N N . GLU A 1 170 ? 12.478 18.175 -23.613 1.00 36.97 170 GLU A N 1
ATOM 1365 C CA . GLU A 1 170 ? 12.534 18.510 -25.052 1.00 36.97 170 GLU A CA 1
ATOM 1366 C C . GLU A 1 170 ? 11.293 19.211 -25.639 1.00 36.97 170 GLU A C 1
ATOM 1368 O O . GLU A 1 170 ? 11.222 19.411 -26.850 1.00 36.97 170 GLU A O 1
ATOM 1373 N N . SER A 1 171 ? 10.335 19.688 -24.831 1.00 39.22 171 SER A N 1
ATOM 1374 C CA . SER A 1 171 ? 9.166 20.423 -25.363 1.00 39.22 171 SER A CA 1
ATOM 1375 C C . SER A 1 171 ? 9.115 21.928 -25.055 1.00 39.22 171 SER A C 1
ATOM 1377 O O . SER A 1 171 ? 8.092 22.556 -25.324 1.00 39.22 171 SER A O 1
ATOM 1379 N N . THR A 1 172 ? 10.179 22.543 -24.524 1.00 35.81 172 THR A N 1
ATOM 1380 C CA . THR A 1 172 ? 10.202 23.988 -24.182 1.00 35.81 172 THR A CA 1
ATOM 1381 C C . THR A 1 172 ? 11.218 24.841 -24.951 1.00 35.81 172 THR A C 1
ATOM 1383 O O . THR A 1 172 ? 11.338 26.028 -24.661 1.00 35.81 172 THR A O 1
ATOM 1386 N N . LEU A 1 173 ? 11.878 24.314 -25.991 1.00 33.72 173 LEU A N 1
ATOM 1387 C CA . LEU A 1 173 ? 12.800 25.098 -26.842 1.00 33.72 173 LEU A CA 1
ATOM 1388 C C . LEU A 1 173 ? 12.399 25.217 -28.325 1.00 33.72 173 LEU A C 1
ATOM 1390 O O . LEU A 1 173 ? 13.105 25.858 -29.096 1.00 33.72 173 LEU A O 1
ATOM 1394 N N . ALA A 1 174 ? 11.233 24.708 -28.733 1.00 37.41 174 ALA A N 1
ATOM 1395 C CA . ALA A 1 174 ? 10.732 24.846 -30.110 1.00 37.41 174 ALA A CA 1
ATOM 1396 C C . ALA A 1 174 ? 9.746 26.022 -30.315 1.00 37.41 174 ALA A C 1
ATOM 1398 O O . ALA A 1 174 ? 8.976 26.022 -31.273 1.00 37.41 174 ALA A O 1
ATOM 1399 N N . GLY A 1 175 ? 9.734 27.011 -29.412 1.00 37.47 175 GLY A N 1
ATOM 1400 C CA . GLY A 1 175 ? 8.673 28.027 -29.338 1.00 37.47 175 GLY A CA 1
ATOM 1401 C C . GLY A 1 175 ? 9.114 29.486 -29.229 1.00 37.47 175 GLY A C 1
ATOM 1402 O O . GLY A 1 175 ? 8.292 30.311 -28.847 1.00 37.47 175 GLY A O 1
ATOM 1403 N N . VAL A 1 176 ? 10.367 29.826 -29.545 1.00 37.75 176 VAL A N 1
ATOM 1404 C CA . VAL A 1 176 ? 10.791 31.229 -29.683 1.00 37.75 176 VAL A CA 1
ATOM 1405 C C . VAL A 1 176 ? 11.480 31.395 -31.034 1.00 37.75 176 VAL A C 1
ATOM 1407 O O . VAL A 1 176 ? 12.655 31.072 -31.197 1.00 37.75 176 VAL A O 1
ATOM 1410 N N . ARG A 1 177 ? 10.700 31.845 -32.017 1.00 38.06 177 ARG A N 1
ATOM 1411 C CA . ARG A 1 177 ? 11.193 32.652 -33.133 1.00 38.06 177 ARG A CA 1
ATOM 1412 C C . ARG A 1 177 ? 10.815 34.094 -32.853 1.00 38.06 177 ARG A C 1
ATOM 1414 O O . ARG A 1 177 ? 9.695 34.287 -32.330 1.00 38.06 177 ARG A O 1
#

Sequence (177 aa):
MSIKTGKVEKLLKIAQEQGFSEVTIFDCIPSGRFLKDTSKILTAEDRKQFITITRKYHEMNHPMGINCMSIINSPRVVGCYGAQSQFYMTAYGDINPCDFNPINFGNVREMPIPEIWKKMITHPDFSKRYPTCRMQSKAYREKYIDPLPKNVRLPVKIEDIASVEIADQESTLAGVR